Protein AF-A0A6L5YZ07-F1 (afdb_monomer)

Nearest PDB structures (foldseek):
  1ory-assembly1_A  TM=3.221E-01  e=9.297E+00  Aquifex aeolicus VF5

Sequence (147 aa):
MSRAARIAVAAALSALAAGGVSAQAAATLPPGYPRAVFDWAVHADLAARVARGCRGIGLNSELADARLGVALAQAFSSGTAYLAWAGRPGRAAEEARVRALVAGTVARLGADAGYDIADRDQLCALGRAQIAAGTPAGELLFTGGRR

Structure (mmCIF, N/CA/C/O backbone):
data_AF-A0A6L5YZ07-F1
#
_entry.id   AF-A0A6L5YZ07-F1
#
loop_
_atom_site.group_PDB
_atom_site.id
_atom_site.type_symbol
_atom_site.label_atom_id
_atom_site.label_alt_id
_atom_site.label_comp_id
_atom_site.label_asym_id
_atom_site.label_entity_id
_atom_site.label_seq_id
_atom_site.pdbx_PDB_ins_code
_atom_site.Cartn_x
_atom_site.Cartn_y
_atom_site.Cartn_z
_atom_site.occupancy
_atom_site.B_iso_or_equiv
_atom_site.auth_seq_id
_atom_site.auth_comp_id
_atom_site.auth_asym_id
_atom_site.auth_atom_id
_atom_site.pdbx_PDB_model_num
ATOM 1 N N . MET A 1 1 ? -15.321 -8.155 26.603 1.00 49.19 1 MET A N 1
ATOM 2 C CA . MET A 1 1 ? -13.959 -7.848 26.097 1.00 49.19 1 MET A CA 1
ATOM 3 C C . MET A 1 1 ? -13.656 -6.372 26.309 1.00 49.19 1 MET A C 1
ATOM 5 O O . MET A 1 1 ? -14.458 -5.546 25.887 1.00 49.19 1 MET A O 1
ATOM 9 N N . SER A 1 2 ? -12.544 -6.036 26.969 1.00 55.78 2 SER A N 1
ATOM 10 C CA . SER A 1 2 ? -12.143 -4.646 27.236 1.00 55.78 2 SER A CA 1
ATOM 11 C C . SER A 1 2 ? -11.561 -3.968 25.983 1.00 55.78 2 SER A C 1
ATOM 13 O O . SER A 1 2 ? -11.037 -4.630 25.087 1.00 55.78 2 SER A O 1
ATOM 15 N N . ARG A 1 3 ? -11.637 -2.631 25.909 1.00 58.91 3 ARG A N 1
ATOM 16 C CA . ARG A 1 3 ? -11.092 -1.824 24.796 1.00 58.91 3 ARG A CA 1
ATOM 17 C C . ARG A 1 3 ? -9.590 -2.072 24.580 1.00 58.91 3 ARG A C 1
ATOM 19 O O . ARG A 1 3 ? -9.147 -2.147 23.440 1.00 58.91 3 ARG A O 1
ATOM 26 N N . ALA A 1 4 ? -8.844 -2.281 25.666 1.00 42.94 4 ALA A N 1
ATOM 27 C CA . ALA A 1 4 ? -7.417 -2.600 25.640 1.00 42.94 4 ALA A CA 1
ATOM 28 C C . ALA A 1 4 ? -7.122 -3.958 24.980 1.00 42.94 4 ALA A C 1
ATOM 30 O O . ALA A 1 4 ? -6.190 -4.058 24.190 1.00 42.94 4 ALA A O 1
ATOM 31 N N . ALA A 1 5 ? -7.957 -4.976 25.219 1.00 42.44 5 ALA A N 1
ATOM 32 C CA . ALA A 1 5 ? -7.794 -6.287 24.591 1.00 42.44 5 ALA A CA 1
ATOM 33 C C . ALA A 1 5 ? -7.994 -6.225 23.067 1.00 42.44 5 ALA A C 1
ATOM 35 O O . ALA A 1 5 ? -7.273 -6.879 22.324 1.00 42.44 5 ALA A O 1
ATOM 36 N N . ARG A 1 6 ? -8.920 -5.385 22.584 1.00 51.84 6 ARG A N 1
ATOM 37 C CA . ARG A 1 6 ? -9.136 -5.183 21.139 1.00 51.84 6 ARG A CA 1
ATOM 38 C C . ARG A 1 6 ? -7.949 -4.487 20.467 1.00 51.84 6 ARG A C 1
ATOM 40 O O . ARG A 1 6 ? -7.579 -4.861 19.362 1.00 51.84 6 ARG A O 1
ATOM 47 N N . ILE A 1 7 ? -7.338 -3.512 21.145 1.00 59.53 7 ILE A N 1
ATOM 48 C CA . ILE A 1 7 ? -6.141 -2.809 20.656 1.00 59.53 7 ILE A CA 1
ATOM 49 C C . ILE A 1 7 ? -4.929 -3.747 20.651 1.00 59.53 7 ILE A C 1
ATOM 51 O O . ILE A 1 7 ? -4.195 -3.778 19.672 1.00 59.53 7 ILE A O 1
ATOM 55 N N . ALA A 1 8 ? -4.751 -4.558 21.697 1.00 49.56 8 ALA A N 1
ATOM 56 C CA . ALA A 1 8 ? -3.662 -5.529 21.775 1.00 49.56 8 ALA A CA 1
ATOM 57 C C . ALA A 1 8 ? -3.778 -6.620 20.698 1.00 49.56 8 ALA A C 1
ATOM 59 O O . ALA A 1 8 ? -2.778 -6.976 20.087 1.00 49.56 8 ALA A O 1
ATOM 60 N N . VAL A 1 9 ? -4.993 -7.099 20.412 1.00 54.91 9 VAL A N 1
ATOM 61 C CA . VAL A 1 9 ? -5.244 -8.058 19.324 1.00 54.91 9 VAL A CA 1
ATOM 62 C C . VAL A 1 9 ? -4.990 -7.417 17.958 1.00 54.91 9 VAL A C 1
ATOM 64 O O . VAL A 1 9 ? -4.312 -8.017 17.133 1.00 54.91 9 VAL A O 1
ATOM 67 N N . ALA A 1 10 ? -5.434 -6.177 17.731 1.00 54.34 10 ALA A N 1
ATOM 68 C CA . ALA A 1 10 ? -5.142 -5.452 16.493 1.00 54.34 10 ALA A CA 1
ATOM 69 C C . ALA A 1 10 ? -3.637 -5.178 16.311 1.00 54.34 10 ALA A C 1
ATOM 71 O O . ALA A 1 10 ? -3.125 -5.293 15.200 1.00 54.34 10 ALA A O 1
ATOM 72 N N . ALA A 1 11 ? -2.911 -4.867 17.388 1.00 53.62 11 ALA A N 1
ATOM 73 C CA . ALA A 1 11 ? -1.467 -4.642 17.366 1.00 53.62 11 ALA A CA 1
ATOM 74 C C . ALA A 1 11 ? -0.671 -5.945 17.168 1.00 53.62 11 ALA A C 1
ATOM 76 O O . ALA A 1 11 ? 0.269 -5.969 16.379 1.00 53.62 11 ALA A O 1
ATOM 77 N N . ALA A 1 12 ? -1.071 -7.040 17.820 1.00 48.88 12 ALA A N 1
ATOM 78 C CA . ALA A 1 12 ? -0.455 -8.355 17.655 1.00 48.88 12 ALA A CA 1
ATOM 79 C C . ALA A 1 12 ? -0.700 -8.929 16.250 1.00 48.88 12 ALA A C 1
ATOM 81 O O . ALA A 1 12 ? 0.221 -9.468 15.643 1.00 48.88 12 ALA A O 1
ATOM 82 N N . LEU A 1 13 ? -1.902 -8.738 15.695 1.00 52.59 13 LEU A N 1
ATOM 83 C CA . LEU A 1 13 ? -2.208 -9.071 14.302 1.00 52.59 13 LEU A CA 1
ATOM 84 C C . LEU A 1 13 ? -1.451 -8.164 13.325 1.00 52.59 13 LEU A C 1
ATOM 86 O O . LEU A 1 13 ? -0.958 -8.654 12.317 1.00 52.59 13 LEU A O 1
ATOM 90 N N . SER A 1 14 ? -1.264 -6.879 13.646 1.00 52.88 14 SER A N 1
ATOM 91 C CA . SER A 1 14 ? -0.436 -5.969 12.840 1.00 52.88 14 SER A CA 1
ATOM 92 C C . SER A 1 14 ? 1.044 -6.359 12.860 1.00 52.88 14 SER A C 1
ATOM 94 O O . SER A 1 14 ? 1.710 -6.245 11.837 1.00 52.88 14 SER A O 1
ATOM 96 N N . ALA A 1 15 ? 1.562 -6.864 13.983 1.00 47.78 15 ALA A N 1
ATOM 97 C CA . ALA A 1 15 ? 2.936 -7.354 14.092 1.00 47.78 15 ALA A CA 1
ATOM 98 C C . ALA A 1 15 ? 3.142 -8.683 13.340 1.00 47.78 15 ALA A C 1
ATOM 100 O O . ALA A 1 15 ? 4.152 -8.853 12.655 1.00 47.78 15 ALA A O 1
ATOM 101 N N . LEU A 1 16 ? 2.168 -9.601 13.408 1.00 47.84 16 LEU A N 1
ATOM 102 C CA . LEU A 1 16 ? 2.200 -10.863 12.660 1.00 47.84 16 LEU A CA 1
ATOM 103 C C . LEU A 1 16 ? 2.031 -10.632 11.147 1.00 47.84 16 LEU A C 1
ATOM 105 O O . LEU A 1 16 ? 2.745 -11.237 10.346 1.00 47.84 16 LEU A O 1
ATOM 109 N N . ALA A 1 17 ? 1.153 -9.704 10.757 1.00 50.53 17 ALA A N 1
ATOM 110 C CA . ALA A 1 17 ? 0.958 -9.298 9.370 1.00 50.53 17 ALA A CA 1
ATOM 111 C C . ALA A 1 17 ? 2.176 -8.530 8.827 1.00 50.53 17 ALA A C 1
ATOM 113 O O . ALA 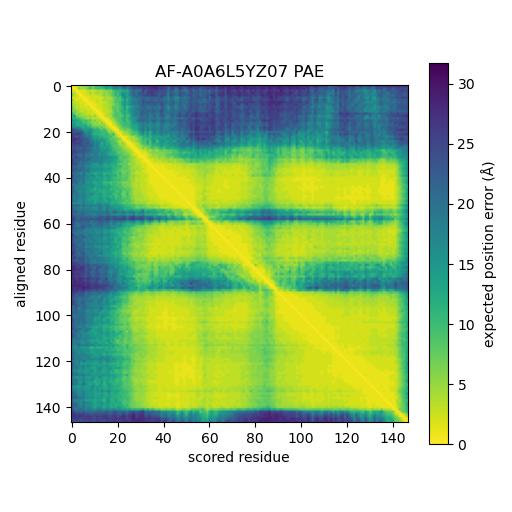A 1 17 ? 2.633 -8.814 7.725 1.00 50.53 17 ALA A O 1
ATOM 114 N N . ALA 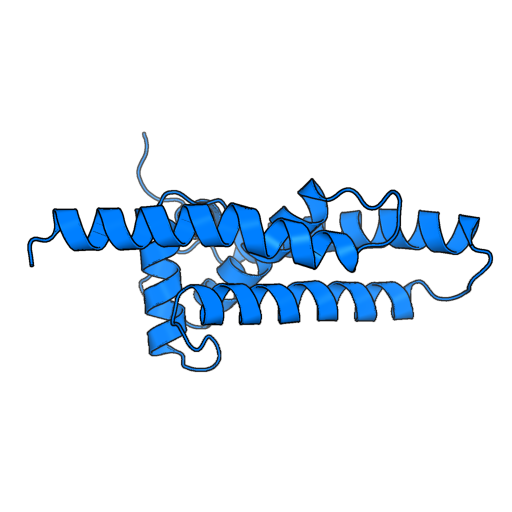A 1 18 ? 2.794 -7.631 9.598 1.00 45.12 18 ALA A N 1
ATOM 115 C CA . ALA A 1 18 ? 3.993 -6.914 9.155 1.00 45.12 18 ALA A CA 1
ATOM 116 C C . ALA A 1 18 ? 5.196 -7.853 8.916 1.00 45.12 18 ALA A C 1
ATOM 118 O O . ALA A 1 18 ? 5.952 -7.664 7.959 1.00 45.12 18 ALA A O 1
ATOM 119 N N . GLY A 1 19 ? 5.358 -8.898 9.737 1.00 43.47 19 GLY A N 1
ATOM 120 C CA . GLY A 1 19 ? 6.433 -9.888 9.592 1.00 43.47 19 GLY A 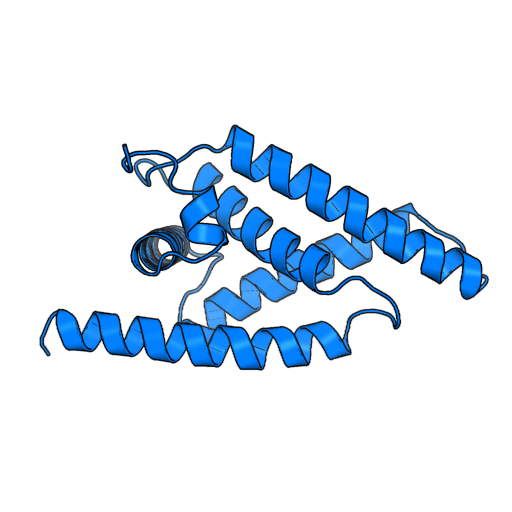CA 1
ATOM 121 C C . GLY A 1 19 ? 6.188 -10.934 8.495 1.00 43.47 19 GLY A C 1
ATOM 122 O O . GLY A 1 19 ? 7.088 -11.224 7.706 1.00 43.47 19 GLY A O 1
ATOM 123 N N . GLY A 1 20 ? 4.972 -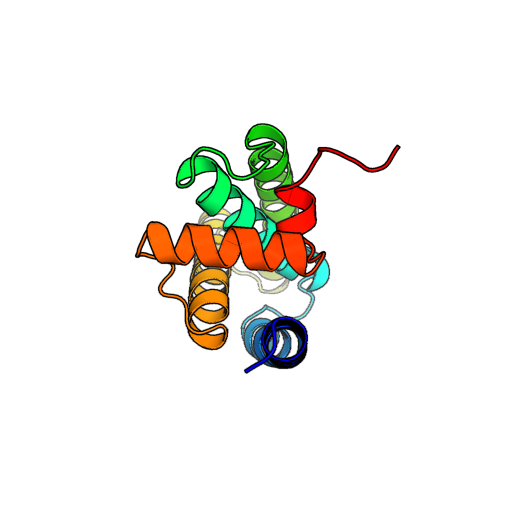11.486 8.409 1.00 42.88 20 GLY A N 1
ATOM 124 C CA . GLY A 1 20 ? 4.627 -12.558 7.464 1.00 42.88 20 GLY A CA 1
ATOM 125 C C . GLY A 1 20 ? 4.297 -12.072 6.049 1.00 42.88 20 GLY A C 1
ATOM 126 O O . GLY A 1 20 ? 4.696 -12.692 5.059 1.00 42.88 20 GLY A O 1
ATOM 127 N N . VAL A 1 21 ? 3.624 -10.924 5.918 1.00 50.75 21 VAL A N 1
ATOM 128 C CA . VAL A 1 21 ? 3.224 -10.380 4.607 1.00 50.75 21 VAL A CA 1
ATOM 129 C C . VAL A 1 21 ? 4.434 -9.875 3.840 1.00 50.75 21 VAL A C 1
ATOM 131 O O . VAL A 1 21 ? 4.543 -10.129 2.634 1.00 50.75 21 VAL A O 1
ATOM 134 N N . SER A 1 22 ? 5.371 -9.245 4.551 1.00 53.06 22 SER A N 1
ATOM 135 C CA . SER A 1 22 ? 6.602 -8.730 3.967 1.00 53.06 22 SER A CA 1
ATOM 136 C C . SER A 1 22 ? 7.511 -9.873 3.493 1.00 53.06 22 SER A C 1
ATOM 138 O O . SER A 1 22 ? 8.099 -9.769 2.418 1.00 53.06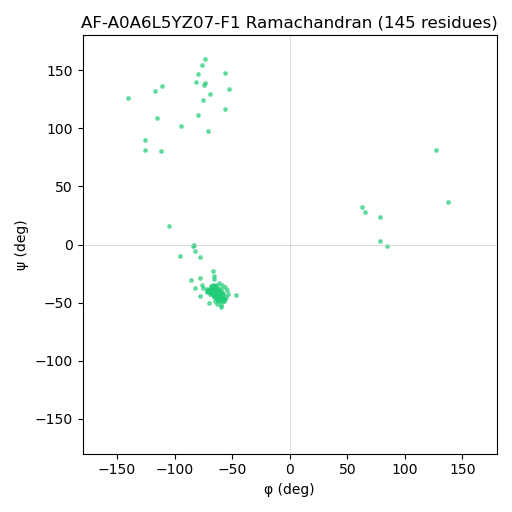 22 SER A O 1
ATOM 140 N N . ALA A 1 23 ? 7.611 -10.990 4.228 1.00 49.66 23 ALA A N 1
ATOM 141 C CA . ALA A 1 23 ? 8.455 -12.125 3.839 1.00 49.66 23 ALA A CA 1
ATOM 142 C C . ALA A 1 23 ? 7.972 -12.801 2.544 1.00 49.66 23 ALA A C 1
ATOM 144 O O . ALA A 1 23 ? 8.777 -13.069 1.653 1.00 49.66 23 ALA A O 1
ATOM 145 N N . GLN A 1 24 ? 6.658 -12.990 2.392 1.00 52.41 24 GLN A N 1
ATOM 146 C CA . GLN A 1 24 ? 6.096 -13.584 1.176 1.00 52.41 24 GLN A CA 1
ATOM 147 C C . GLN A 1 24 ? 6.067 -12.597 -0.003 1.00 52.41 24 GLN A C 1
ATOM 149 O O . GLN A 1 24 ? 6.295 -12.996 -1.142 1.00 52.41 24 GLN A O 1
ATOM 154 N N . ALA A 1 25 ? 5.841 -11.300 0.252 1.00 52.31 25 ALA A N 1
ATOM 155 C CA . ALA A 1 25 ? 5.964 -10.273 -0.785 1.00 52.31 25 ALA A CA 1
ATOM 156 C C . ALA A 1 25 ? 7.405 -10.210 -1.313 1.00 52.31 25 ALA A C 1
ATOM 158 O O . ALA A 1 25 ? 7.626 -10.144 -2.520 1.00 52.31 25 ALA A O 1
ATOM 159 N N . ALA A 1 26 ? 8.394 -10.339 -0.431 1.00 51.53 26 ALA A N 1
ATOM 160 C CA . ALA A 1 26 ? 9.796 -10.352 -0.822 1.00 51.53 26 ALA A CA 1
ATOM 161 C C . ALA A 1 26 ? 10.218 -11.554 -1.660 1.00 51.53 26 ALA A C 1
ATOM 163 O O . ALA A 1 26 ? 11.124 -11.404 -2.471 1.00 51.53 26 ALA A O 1
ATOM 164 N N . ALA A 1 27 ? 9.551 -12.703 -1.528 1.00 54.88 27 ALA A N 1
ATOM 165 C CA . ALA A 1 27 ? 9.781 -13.839 -2.421 1.00 54.88 27 ALA A CA 1
ATOM 166 C C . ALA A 1 27 ? 9.341 -13.550 -3.871 1.00 54.88 27 ALA A C 1
ATOM 168 O O . ALA A 1 27 ? 9.833 -14.180 -4.802 1.00 54.88 27 ALA A O 1
ATOM 169 N N . THR A 1 28 ? 8.429 -12.592 -4.074 1.00 66.12 28 THR A N 1
ATOM 170 C CA . THR A 1 28 ? 7.934 -12.188 -5.406 1.00 66.12 28 THR A CA 1
ATOM 171 C C . THR A 1 28 ? 8.671 -10.983 -5.998 1.00 66.12 28 THR A C 1
ATOM 173 O O . THR A 1 28 ? 8.485 -10.648 -7.174 1.00 66.12 28 THR A O 1
ATOM 176 N N . LEU A 1 29 ? 9.515 -10.321 -5.199 1.00 66.44 29 LEU A N 1
ATOM 177 C CA . LEU A 1 29 ? 10.340 -9.212 -5.662 1.00 66.44 29 LEU A CA 1
ATOM 178 C C . LEU A 1 29 ? 11.594 -9.745 -6.369 1.00 66.44 29 LEU A C 1
ATOM 180 O O . LEU A 1 29 ? 12.194 -10.714 -5.903 1.00 66.44 29 LEU A O 1
ATOM 184 N N . PRO A 1 30 ? 12.025 -9.120 -7.479 1.00 63.62 30 PRO A N 1
ATOM 185 C CA . PRO A 1 30 ? 13.286 -9.475 -8.111 1.00 63.62 30 PRO A CA 1
ATOM 186 C C . PRO A 1 30 ? 14.464 -9.351 -7.131 1.00 63.62 30 PRO A C 1
ATOM 188 O O . PRO A 1 30 ? 14.467 -8.452 -6.281 1.00 63.62 30 PRO A O 1
ATOM 191 N N . PRO A 1 31 ? 15.504 -10.189 -7.264 1.00 63.19 31 PRO A N 1
ATOM 192 C CA . PRO A 1 31 ? 16.751 -9.996 -6.534 1.00 63.19 31 PRO A CA 1
ATOM 193 C C . PRO A 1 31 ? 17.301 -8.576 -6.746 1.00 63.19 31 PRO A C 1
ATOM 195 O O . PRO A 1 31 ? 17.329 -8.079 -7.870 1.00 63.19 31 PRO A O 1
ATOM 198 N N . GLY A 1 32 ? 17.721 -7.915 -5.664 1.00 62.62 32 GLY A N 1
ATOM 199 C CA . GLY A 1 32 ? 18.239 -6.540 -5.703 1.00 62.62 32 GLY A CA 1
ATOM 200 C C . GLY A 1 32 ? 17.173 -5.437 -5.658 1.00 62.62 32 GLY A C 1
ATOM 201 O O . GLY A 1 32 ? 17.525 -4.259 -5.623 1.00 62.62 32 GLY A O 1
ATOM 202 N N . TYR A 1 33 ? 15.883 -5.783 -5.610 1.00 70.69 33 TYR A N 1
ATOM 203 C CA . TYR A 1 33 ? 14.827 -4.791 -5.426 1.00 70.69 33 TYR A CA 1
ATOM 204 C C . TYR A 1 33 ? 14.868 -4.205 -4.002 1.00 70.69 33 TYR A C 1
ATOM 206 O O . TYR A 1 33 ? 14.875 -4.969 -3.030 1.00 70.69 33 TYR A O 1
ATOM 214 N N . PRO A 1 34 ? 14.871 -2.871 -3.828 1.00 75.75 34 PRO A N 1
ATOM 215 C CA . PRO A 1 34 ? 14.916 -2.260 -2.507 1.00 75.75 34 PRO A CA 1
ATOM 216 C C . PRO A 1 34 ? 13.581 -2.475 -1.787 1.00 75.75 34 PRO A C 1
ATOM 218 O O . PRO A 1 34 ? 12.616 -1.739 -1.984 1.00 75.75 34 PRO A O 1
ATOM 221 N N . ARG A 1 35 ? 13.523 -3.495 -0.926 1.00 79.25 35 ARG A N 1
ATOM 222 C CA . ARG A 1 35 ? 12.303 -3.908 -0.217 1.00 79.25 35 ARG A CA 1
ATOM 223 C C . ARG A 1 35 ? 11.632 -2.776 0.560 1.00 79.25 35 ARG A C 1
ATOM 225 O O . ARG A 1 35 ? 10.421 -2.638 0.481 1.00 79.25 35 ARG A O 1
ATOM 232 N N . ALA A 1 36 ? 12.416 -1.913 1.202 1.00 81.06 36 ALA A N 1
ATOM 233 C CA . ALA A 1 36 ? 11.890 -0.744 1.905 1.00 81.06 36 ALA A CA 1
ATOM 234 C C . ALA A 1 36 ? 11.089 0.204 0.986 1.00 81.06 36 ALA A C 1
ATOM 236 O O . ALA A 1 36 ? 10.085 0.767 1.413 1.00 81.06 36 ALA A O 1
ATOM 237 N N . VAL A 1 37 ? 11.491 0.354 -0.284 1.00 81.00 37 VAL A N 1
ATOM 238 C CA . VAL A 1 37 ? 10.762 1.169 -1.273 1.00 81.00 37 VAL A CA 1
ATOM 239 C C . VAL A 1 37 ? 9.437 0.504 -1.642 1.00 81.00 37 VAL A C 1
ATOM 241 O O . VAL A 1 37 ? 8.417 1.182 -1.746 1.00 81.00 37 VAL A O 1
ATOM 244 N N . PHE A 1 38 ? 9.437 -0.822 -1.808 1.00 84.69 38 PHE A N 1
ATOM 245 C CA . PHE A 1 38 ? 8.217 -1.577 -2.083 1.00 84.69 38 PHE A CA 1
ATOM 246 C C . PHE A 1 38 ? 7.232 -1.527 -0.909 1.00 84.69 38 PHE A C 1
ATOM 248 O O . PHE A 1 38 ? 6.065 -1.199 -1.110 1.00 84.69 38 PHE A O 1
ATOM 255 N N . ASP A 1 39 ? 7.700 -1.789 0.311 1.00 86.25 39 ASP A N 1
ATOM 256 C CA . ASP A 1 39 ? 6.869 -1.749 1.518 1.00 86.25 39 ASP A CA 1
ATOM 257 C C . ASP A 1 39 ? 6.264 -0.347 1.708 1.00 86.25 39 ASP A C 1
ATOM 259 O O . ASP A 1 39 ? 5.072 -0.199 1.984 1.00 86.25 39 ASP A O 1
ATOM 263 N N . TRP A 1 40 ? 7.048 0.706 1.457 1.00 84.56 40 TRP A N 1
ATOM 264 C CA . TRP A 1 40 ? 6.540 2.076 1.476 1.00 84.56 40 TRP A CA 1
ATOM 265 C C . TRP A 1 40 ? 5.491 2.342 0.384 1.00 84.56 40 TRP A C 1
ATOM 267 O O . TRP A 1 40 ? 4.478 2.984 0.662 1.00 84.56 40 TRP A O 1
ATOM 277 N N . ALA A 1 41 ? 5.671 1.813 -0.833 1.00 89.19 41 ALA A N 1
ATOM 278 C CA . ALA A 1 41 ? 4.673 1.915 -1.902 1.00 89.19 41 ALA A CA 1
ATOM 279 C C . ALA A 1 41 ? 3.348 1.223 -1.531 1.00 89.19 41 ALA A C 1
ATOM 281 O O . ALA A 1 41 ? 2.282 1.759 -1.826 1.00 89.19 41 ALA A O 1
ATOM 282 N N . VAL A 1 42 ? 3.399 0.080 -0.838 1.00 91.38 42 VAL A N 1
ATOM 283 C CA . VAL A 1 42 ? 2.214 -0.619 -0.305 1.00 91.38 42 VAL A CA 1
ATOM 284 C C . VAL A 1 42 ? 1.470 0.254 0.703 1.00 91.38 42 VAL A C 1
ATOM 286 O O . VAL A 1 42 ? 0.258 0.440 0.589 1.00 91.38 42 VAL A O 1
ATOM 289 N N . HIS A 1 43 ? 2.182 0.838 1.666 1.00 89.94 43 HIS A N 1
ATOM 290 C CA . HIS A 1 43 ? 1.562 1.711 2.662 1.00 89.94 43 HIS A CA 1
ATOM 291 C C . HIS A 1 43 ? 0.992 2.995 2.054 1.00 89.94 43 HIS A C 1
ATOM 293 O O . HIS A 1 43 ? -0.094 3.426 2.447 1.00 89.94 43 HIS A O 1
ATOM 299 N N . ALA A 1 44 ? 1.680 3.574 1.070 1.00 89.25 44 ALA A N 1
ATOM 300 C CA . ALA A 1 44 ? 1.195 4.740 0.348 1.00 89.25 44 ALA A CA 1
ATOM 301 C C . ALA A 1 44 ? -0.038 4.426 -0.513 1.00 89.25 44 ALA A C 1
ATOM 303 O O . ALA A 1 44 ? -0.970 5.226 -0.527 1.00 89.25 44 ALA A O 1
ATOM 304 N N . ASP A 1 45 ? -0.105 3.258 -1.164 1.00 93.94 45 ASP A N 1
ATOM 305 C CA . ASP A 1 45 ? -1.287 2.845 -1.936 1.00 93.94 45 ASP A CA 1
ATOM 306 C C . ASP A 1 45 ? -2.500 2.603 -1.030 1.00 93.94 45 ASP A C 1
ATOM 308 O O . ASP A 1 45 ? -3.598 3.080 -1.326 1.00 93.94 45 ASP A O 1
ATOM 312 N N . LEU A 1 46 ? -2.308 1.943 0.118 1.00 91.88 46 LEU A N 1
ATOM 313 C CA . LEU A 1 46 ? -3.366 1.795 1.119 1.00 91.88 46 LEU A CA 1
ATOM 314 C C . LEU A 1 46 ? -3.865 3.162 1.606 1.00 91.88 46 LEU A C 1
ATOM 316 O O . LEU A 1 46 ? -5.074 3.406 1.617 1.00 91.88 46 LEU A O 1
ATOM 320 N N . ALA A 1 47 ? -2.946 4.060 1.973 1.00 90.81 47 ALA A N 1
ATOM 321 C CA . ALA A 1 47 ? -3.292 5.400 2.431 1.00 90.81 47 ALA A CA 1
ATOM 322 C C . ALA A 1 47 ? -4.062 6.180 1.354 1.00 90.81 47 ALA A C 1
ATOM 324 O O . ALA A 1 47 ? -5.103 6.764 1.637 1.00 90.81 47 ALA A O 1
ATOM 325 N N . ALA A 1 48 ? -3.618 6.119 0.100 1.00 91.50 48 ALA A N 1
ATOM 326 C CA . ALA A 1 48 ? -4.269 6.762 -1.033 1.00 91.50 48 ALA A CA 1
ATOM 327 C C . ALA A 1 48 ? -5.692 6.226 -1.295 1.00 91.50 48 ALA A C 1
ATOM 329 O O . ALA A 1 48 ? -6.623 6.997 -1.542 1.00 91.50 48 ALA A O 1
ATOM 330 N N . ARG A 1 49 ? -5.902 4.904 -1.208 1.00 91.94 49 ARG A N 1
ATOM 331 C CA . ARG A 1 49 ? -7.236 4.284 -1.338 1.00 91.94 49 ARG A CA 1
ATOM 332 C C . ARG A 1 49 ? -8.184 4.744 -0.239 1.00 91.94 49 ARG A C 1
ATOM 334 O O . ARG A 1 49 ? -9.306 5.149 -0.538 1.00 91.94 49 ARG A O 1
ATOM 341 N N . VAL A 1 50 ? -7.726 4.720 1.012 1.00 92.00 50 VAL A N 1
ATOM 342 C CA . VAL A 1 50 ? -8.498 5.225 2.155 1.00 92.00 50 VAL A CA 1
ATOM 343 C C . VAL A 1 50 ? -8.785 6.717 1.970 1.00 92.00 50 VAL A C 1
ATOM 345 O O . VAL A 1 50 ? -9.922 7.137 2.160 1.00 92.00 50 VAL A O 1
ATOM 348 N N . ALA A 1 51 ? -7.807 7.507 1.523 1.00 88.88 51 ALA A N 1
ATOM 349 C CA . ALA A 1 51 ? -7.959 8.940 1.301 1.00 88.88 51 ALA A CA 1
ATOM 350 C C . ALA A 1 51 ? -9.031 9.288 0.263 1.00 88.88 51 ALA A C 1
ATOM 352 O O . ALA A 1 51 ? -9.828 10.201 0.470 1.00 88.88 51 ALA A O 1
ATOM 353 N N . ARG A 1 52 ? -9.092 8.527 -0.832 1.00 89.50 52 ARG A N 1
ATOM 354 C CA . ARG A 1 52 ? -10.116 8.696 -1.871 1.00 89.50 52 ARG A CA 1
ATOM 355 C C . ARG A 1 52 ? -11.485 8.164 -1.448 1.00 89.50 52 ARG A C 1
ATOM 357 O O . ARG A 1 52 ? -12.509 8.741 -1.808 1.00 89.50 52 ARG A O 1
ATOM 364 N N . GLY A 1 53 ? -11.512 7.050 -0.718 1.00 88.06 53 GLY A N 1
ATOM 365 C CA . GLY A 1 53 ? -12.744 6.343 -0.368 1.00 88.06 53 GLY A CA 1
ATOM 366 C C . GLY A 1 53 ? -13.440 6.869 0.888 1.00 88.06 53 GLY A C 1
ATOM 367 O O . GLY A 1 53 ? -14.666 6.820 0.981 1.00 88.06 53 GLY A O 1
ATOM 368 N N . CYS A 1 54 ? -12.710 7.398 1.864 1.00 88.19 54 CYS A N 1
ATOM 369 C CA . CYS A 1 54 ? -13.224 7.604 3.217 1.00 88.19 54 CYS A CA 1
ATOM 370 C C . CYS A 1 54 ? -13.304 9.083 3.591 1.00 88.19 54 CYS A C 1
ATOM 372 O O . CYS A 1 54 ? -12.297 9.721 3.868 1.00 88.19 54 CYS A O 1
ATOM 374 N N . ARG A 1 55 ? -14.519 9.637 3.684 1.00 78.25 55 ARG A N 1
ATOM 375 C CA . ARG A 1 55 ? -14.709 11.000 4.208 1.00 78.25 55 ARG A CA 1
ATOM 376 C C . ARG A 1 55 ? -14.504 11.013 5.729 1.00 78.25 55 ARG A C 1
ATOM 378 O O . ARG A 1 55 ? -14.981 10.113 6.414 1.00 78.25 55 ARG A O 1
ATOM 385 N N . GLY A 1 56 ? -13.832 12.038 6.259 1.00 68.56 56 GLY A N 1
ATOM 386 C CA . GLY A 1 56 ? -13.721 12.283 7.707 1.00 68.56 56 GLY A CA 1
ATOM 387 C C . GLY A 1 56 ? -12.710 11.415 8.467 1.00 68.56 56 GLY A C 1
ATOM 388 O O . GLY A 1 56 ? -12.591 11.543 9.683 1.00 68.56 56 GLY A O 1
ATOM 389 N N . ILE A 1 57 ? -11.956 10.555 7.780 1.00 73.44 57 ILE A N 1
ATOM 390 C CA . ILE A 1 57 ? -10.688 10.052 8.320 1.00 73.44 57 ILE A CA 1
ATOM 391 C C . ILE A 1 57 ? -9.694 11.218 8.194 1.00 73.44 57 ILE A C 1
ATOM 393 O O . ILE A 1 57 ? -9.762 11.943 7.206 1.00 73.44 57 ILE A O 1
ATOM 397 N N . GLY A 1 58 ? -8.858 11.496 9.203 1.00 62.72 58 GLY A N 1
ATOM 398 C CA . GLY A 1 58 ? -7.860 12.574 9.101 1.00 62.72 58 GLY A CA 1
ATOM 399 C C . GLY A 1 58 ? -6.990 12.312 7.876 1.00 62.72 58 GLY A C 1
ATOM 400 O O . GLY A 1 58 ? -6.404 11.238 7.828 1.00 62.72 58 GLY A O 1
ATOM 401 N N . LEU A 1 59 ? -7.012 13.200 6.872 1.00 67.31 59 LEU A N 1
ATOM 402 C CA . LEU A 1 59 ? -6.519 12.889 5.529 1.00 67.31 59 LEU A CA 1
ATOM 403 C C . LEU A 1 59 ? -5.751 14.041 4.884 1.00 67.31 59 LEU A C 1
ATOM 405 O O . LEU A 1 59 ? -6.289 15.131 4.693 1.00 67.31 59 LEU A O 1
ATOM 409 N N . ASN A 1 60 ? -4.528 13.729 4.453 1.00 74.75 60 ASN A N 1
ATOM 410 C CA . ASN A 1 60 ? -3.766 14.483 3.463 1.00 74.75 60 ASN A CA 1
ATOM 411 C C . ASN A 1 60 ? -3.637 13.641 2.179 1.00 74.75 60 ASN A C 1
ATOM 413 O O . ASN A 1 60 ? -2.634 12.962 1.953 1.00 74.75 60 ASN A O 1
ATOM 417 N N . SER A 1 61 ? -4.697 13.637 1.362 1.00 73.19 61 SER A N 1
ATOM 418 C CA . SER A 1 61 ? -4.775 12.837 0.129 1.00 73.19 61 SER A CA 1
ATOM 419 C C . SER A 1 61 ? -3.673 13.189 -0.866 1.00 73.19 61 SER A C 1
ATOM 421 O O . SER A 1 61 ? -3.098 12.298 -1.484 1.00 73.19 61 SER A O 1
ATOM 423 N N . GLU A 1 62 ? -3.335 14.475 -0.970 1.00 79.69 62 GLU A N 1
ATOM 424 C CA . GLU A 1 62 ? -2.281 14.965 -1.860 1.00 79.69 62 GLU A CA 1
ATOM 425 C C . GLU A 1 62 ? -0.910 14.420 -1.457 1.00 79.69 62 GLU A C 1
ATOM 427 O O . GLU A 1 62 ? -0.149 13.961 -2.309 1.00 79.69 62 GLU A O 1
ATOM 432 N N . LEU A 1 63 ? -0.603 14.401 -0.156 1.00 82.69 63 LEU A N 1
ATOM 433 C CA . LEU A 1 63 ? 0.648 13.840 0.342 1.00 82.69 63 LEU A CA 1
ATOM 434 C C . LEU A 1 63 ? 0.721 12.328 0.112 1.00 82.69 63 LEU A C 1
ATOM 436 O O . LEU A 1 63 ? 1.760 11.845 -0.335 1.00 82.69 63 LEU A O 1
ATOM 440 N N . ALA A 1 64 ? -0.350 11.584 0.404 1.00 83.94 64 ALA A N 1
ATOM 441 C CA . ALA A 1 64 ? -0.385 10.138 0.187 1.00 83.94 64 ALA A CA 1
ATOM 442 C C . ALA A 1 64 ? -0.179 9.786 -1.298 1.00 83.94 64 ALA A C 1
ATOM 444 O O . ALA A 1 64 ? 0.652 8.931 -1.613 1.00 83.94 64 ALA A O 1
ATOM 445 N N . ASP A 1 65 ? -0.847 10.499 -2.209 1.00 84.50 65 ASP A N 1
ATOM 446 C CA . ASP A 1 65 ? -0.699 10.300 -3.654 1.00 84.50 65 ASP A CA 1
ATOM 447 C C . ASP A 1 65 ? 0.693 10.704 -4.162 1.00 84.50 65 ASP A C 1
ATOM 449 O O . ASP A 1 65 ? 1.317 9.959 -4.924 1.00 84.50 65 ASP A O 1
ATOM 453 N N . ALA A 1 66 ? 1.238 11.831 -3.695 1.00 85.31 66 ALA A N 1
ATOM 454 C CA . ALA A 1 66 ? 2.596 12.251 -4.039 1.00 85.31 66 ALA A CA 1
ATOM 455 C C . ALA A 1 66 ? 3.643 11.232 -3.557 1.00 85.31 66 ALA A C 1
ATOM 457 O O . ALA A 1 66 ? 4.561 10.869 -4.298 1.00 85.31 66 ALA A O 1
ATOM 458 N N . ARG A 1 67 ? 3.495 10.724 -2.327 1.00 85.69 67 ARG A N 1
ATOM 459 C CA . ARG A 1 67 ? 4.388 9.709 -1.749 1.00 85.69 67 ARG A CA 1
ATOM 460 C C . ARG A 1 67 ? 4.281 8.381 -2.486 1.00 85.69 67 ARG A C 1
ATOM 462 O O . ARG A 1 67 ? 5.318 7.766 -2.727 1.00 85.69 67 ARG A O 1
ATOM 469 N N . LEU A 1 68 ? 3.077 7.979 -2.895 1.00 87.06 68 LEU A N 1
ATOM 470 C CA . LEU A 1 68 ? 2.870 6.806 -3.741 1.00 87.06 68 LEU A CA 1
ATOM 471 C C . LEU A 1 68 ? 3.579 6.965 -5.091 1.00 87.06 68 LEU A C 1
ATOM 473 O O . LEU A 1 68 ? 4.285 6.055 -5.519 1.00 87.06 68 LEU A O 1
ATOM 477 N N . GLY A 1 69 ? 3.446 8.127 -5.736 1.00 84.44 69 GLY A N 1
ATOM 478 C CA . GLY A 1 69 ? 4.115 8.422 -7.004 1.00 84.44 69 GLY A CA 1
ATOM 479 C C . GLY A 1 69 ? 5.639 8.310 -6.911 1.00 84.44 69 GLY A C 1
ATOM 480 O O . GLY A 1 69 ? 6.257 7.639 -7.738 1.00 84.44 69 GLY A O 1
ATOM 481 N N . VAL A 1 70 ? 6.243 8.899 -5.873 1.00 87.44 70 VAL A N 1
ATOM 482 C CA . VAL A 1 70 ? 7.693 8.804 -5.621 1.00 87.44 70 VAL A CA 1
ATOM 483 C C . VAL A 1 70 ? 8.116 7.361 -5.349 1.00 87.44 70 VAL A C 1
ATOM 485 O O . VAL A 1 70 ? 9.087 6.894 -5.945 1.00 87.44 70 VAL A O 1
ATOM 488 N N . ALA A 1 71 ? 7.385 6.645 -4.491 1.00 85.75 71 ALA A N 1
ATOM 489 C CA . ALA A 1 71 ? 7.701 5.264 -4.142 1.00 85.75 71 ALA A CA 1
ATOM 490 C C . ALA A 1 71 ? 7.655 4.355 -5.377 1.00 85.75 71 ALA A C 1
ATOM 492 O O . ALA A 1 71 ? 8.597 3.610 -5.628 1.00 85.75 71 ALA A O 1
ATOM 493 N N . LEU A 1 72 ? 6.610 4.476 -6.201 1.00 82.50 72 LEU A N 1
ATOM 494 C CA . LEU A 1 72 ? 6.483 3.727 -7.449 1.00 82.50 72 LEU A CA 1
ATOM 495 C C . LEU A 1 72 ? 7.582 4.086 -8.452 1.00 82.50 72 LEU A C 1
ATOM 497 O O . LEU A 1 72 ? 8.168 3.186 -9.043 1.00 82.50 72 LEU A O 1
ATOM 501 N N . ALA A 1 73 ? 7.922 5.367 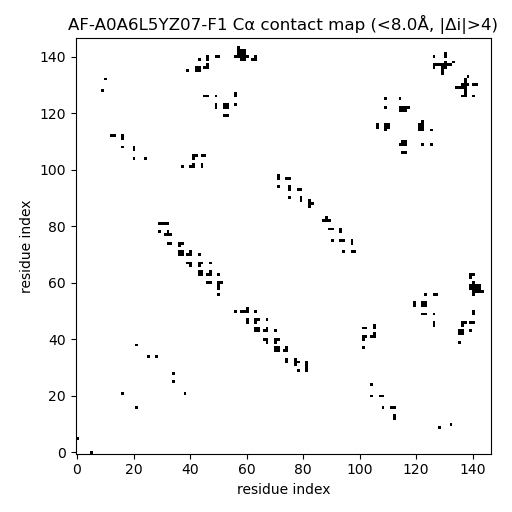-8.614 1.00 83.50 73 ALA A N 1
ATOM 502 C CA . ALA A 1 73 ? 9.002 5.781 -9.510 1.00 83.50 73 ALA A CA 1
ATOM 503 C C . ALA A 1 73 ? 10.364 5.196 -9.094 1.00 83.50 73 ALA A C 1
ATOM 505 O O . ALA A 1 73 ? 11.125 4.725 -9.942 1.00 83.50 73 ALA A O 1
ATOM 506 N N . GLN A 1 74 ? 10.659 5.181 -7.791 1.00 84.06 74 GLN A N 1
ATOM 507 C CA . GLN A 1 74 ? 11.863 4.549 -7.249 1.00 84.06 74 GLN A CA 1
ATOM 508 C C . GLN A 1 74 ? 11.843 3.032 -7.466 1.00 84.06 74 GLN A C 1
ATOM 510 O O . GLN A 1 74 ? 12.828 2.465 -7.936 1.00 84.06 74 GLN A O 1
ATOM 515 N N . ALA A 1 75 ? 10.704 2.395 -7.202 1.00 78.94 75 ALA A N 1
ATOM 516 C CA . ALA A 1 75 ? 10.493 0.969 -7.402 1.00 78.94 75 ALA A CA 1
ATOM 517 C C . ALA A 1 75 ? 10.715 0.581 -8.885 1.00 78.94 75 ALA A C 1
ATOM 519 O O . ALA A 1 75 ? 11.452 -0.357 -9.199 1.00 78.94 75 ALA A O 1
ATOM 520 N N . PHE A 1 76 ? 10.169 1.355 -9.827 1.00 79.38 76 PHE A N 1
ATOM 521 C CA . PHE A 1 76 ? 10.385 1.140 -11.260 1.00 79.38 76 PHE A CA 1
ATOM 522 C C . PHE A 1 76 ? 11.835 1.364 -11.671 1.00 79.38 76 PHE A C 1
ATOM 524 O O . PHE A 1 76 ? 12.346 0.580 -12.461 1.00 79.38 76 PHE A O 1
ATOM 531 N N . SER A 1 77 ? 12.512 2.387 -11.139 1.00 79.19 77 SER A N 1
ATOM 532 C CA . SER A 1 77 ? 13.934 2.629 -11.417 1.00 79.19 77 SER A CA 1
ATOM 533 C C . SER A 1 77 ? 14.774 1.394 -11.071 1.00 79.19 77 SER A C 1
ATOM 535 O O . SER A 1 77 ? 15.526 0.886 -11.908 1.00 79.19 77 SER A O 1
ATOM 537 N N . SER A 1 78 ? 14.547 0.813 -9.890 1.00 73.88 78 SER A N 1
ATOM 538 C CA . SER A 1 78 ? 15.190 -0.437 -9.473 1.00 73.88 78 SER A CA 1
ATOM 539 C C . SER A 1 78 ? 14.808 -1.633 -10.352 1.00 73.88 78 SER A C 1
ATOM 541 O O . SER A 1 78 ? 15.674 -2.431 -10.708 1.00 73.88 78 SER A O 1
ATOM 543 N N . GLY A 1 79 ? 13.542 -1.739 -10.768 1.00 68.12 79 GLY A N 1
ATOM 544 C CA . GLY A 1 79 ? 13.083 -2.770 -11.705 1.00 68.12 79 GLY A CA 1
ATOM 545 C C . GLY A 1 79 ? 13.707 -2.644 -13.100 1.00 68.12 79 GLY A C 1
ATOM 546 O O . GLY A 1 79 ? 14.114 -3.639 -13.693 1.00 68.12 79 GLY A O 1
ATOM 547 N N . THR A 1 80 ? 13.870 -1.423 -13.618 1.00 66.19 80 THR A N 1
ATOM 548 C CA . THR A 1 80 ? 14.543 -1.179 -14.903 1.00 66.19 80 THR A CA 1
ATOM 549 C C . THR A 1 80 ? 16.037 -1.470 -14.845 1.00 66.19 80 THR A C 1
ATOM 551 O O . THR A 1 80 ? 16.574 -2.010 -15.809 1.00 66.19 80 THR A O 1
ATOM 554 N N . ALA A 1 81 ? 16.698 -1.195 -13.715 1.00 67.06 81 ALA A N 1
ATOM 555 C CA . ALA A 1 81 ? 18.082 -1.603 -13.493 1.00 67.06 81 ALA A CA 1
ATOM 556 C C . ALA A 1 81 ? 18.222 -3.137 -13.516 1.00 67.06 81 ALA A C 1
ATOM 558 O O . ALA A 1 81 ? 19.133 -3.664 -14.154 1.00 67.06 81 ALA A O 1
ATOM 559 N N . TYR A 1 82 ? 17.274 -3.859 -12.907 1.00 66.88 82 TYR A N 1
ATOM 560 C CA . TYR A 1 82 ? 17.205 -5.320 -12.997 1.00 66.88 82 TYR A CA 1
ATOM 561 C C . TYR A 1 82 ? 16.968 -5.810 -14.433 1.00 66.88 82 TYR A C 1
ATOM 563 O O . TYR A 1 82 ? 17.668 -6.709 -14.887 1.00 66.88 82 TYR A O 1
ATOM 571 N N . LEU A 1 83 ? 16.018 -5.227 -15.172 1.00 65.88 83 LEU A N 1
ATOM 572 C CA . LEU A 1 83 ? 15.747 -5.612 -16.564 1.00 65.88 83 LEU A CA 1
ATOM 573 C C . LEU A 1 83 ? 16.956 -5.388 -17.478 1.00 65.88 83 LEU A C 1
ATOM 575 O O . LEU A 1 83 ? 17.228 -6.226 -18.338 1.00 65.88 83 LEU A O 1
ATOM 579 N N . ALA A 1 84 ? 17.689 -4.291 -17.268 1.00 62.66 84 ALA A N 1
ATOM 580 C CA . ALA A 1 84 ? 18.931 -4.006 -17.975 1.00 62.66 84 ALA A CA 1
ATOM 581 C C . ALA A 1 84 ? 20.005 -5.065 -17.674 1.00 62.66 84 ALA A C 1
ATOM 583 O O . ALA A 1 84 ? 20.646 -5.557 -18.599 1.00 62.66 84 ALA A O 1
ATOM 584 N N . TRP A 1 85 ? 20.149 -5.479 -16.410 1.00 61.03 85 TRP A N 1
ATOM 585 C CA . TRP A 1 85 ? 21.025 -6.591 -16.024 1.00 61.03 85 TRP A CA 1
ATOM 586 C C . TRP A 1 85 ? 20.566 -7.940 -16.609 1.00 61.03 85 TRP A C 1
ATOM 588 O O . TRP A 1 85 ? 21.387 -8.731 -17.062 1.00 61.03 85 TRP A O 1
ATOM 598 N N . ALA A 1 86 ? 19.256 -8.192 -16.649 1.00 60.12 86 ALA A N 1
ATOM 599 C CA . ALA A 1 86 ? 18.657 -9.441 -17.119 1.00 60.12 86 ALA A CA 1
ATOM 600 C C . ALA A 1 86 ? 18.478 -9.523 -18.650 1.00 60.12 86 ALA A C 1
ATOM 602 O O . ALA A 1 86 ? 17.955 -10.525 -19.142 1.00 60.12 86 ALA A O 1
ATOM 603 N N . GLY A 1 87 ? 18.851 -8.482 -19.404 1.00 59.00 87 GLY A N 1
ATOM 604 C CA . GLY A 1 87 ? 18.739 -8.437 -20.866 1.00 59.00 87 GLY A CA 1
ATOM 605 C C . GLY A 1 87 ? 17.300 -8.463 -21.400 1.00 59.00 87 GLY A C 1
ATOM 606 O O . GLY A 1 87 ? 17.064 -8.962 -22.500 1.00 59.00 87 GLY A O 1
ATOM 607 N N . ARG A 1 88 ? 16.317 -7.971 -20.632 1.00 61.09 88 ARG A N 1
ATOM 608 C CA . ARG A 1 88 ? 14.888 -8.020 -20.996 1.00 61.09 88 ARG A CA 1
ATOM 609 C C . ARG A 1 88 ? 14.334 -6.627 -21.317 1.00 61.09 88 ARG A C 1
ATOM 611 O O . ARG A 1 88 ? 14.581 -5.690 -20.560 1.00 61.09 88 ARG A O 1
ATOM 618 N N . PRO A 1 89 ? 13.537 -6.460 -22.385 1.00 53.41 89 PRO A N 1
ATOM 619 C CA . PRO A 1 89 ? 12.900 -5.181 -22.676 1.00 53.41 89 PRO A CA 1
ATOM 620 C C . PRO A 1 89 ? 11.642 -4.938 -21.821 1.00 53.41 89 PRO A C 1
ATOM 622 O O . PRO A 1 89 ? 10.869 -5.858 -21.561 1.00 53.41 89 PRO A O 1
ATOM 625 N N . GLY A 1 90 ? 11.396 -3.665 -21.474 1.00 70.19 90 GLY A N 1
ATOM 626 C CA . GLY A 1 90 ? 10.051 -3.148 -21.178 1.00 70.19 90 GLY A CA 1
ATOM 627 C C . GLY A 1 90 ? 9.860 -2.426 -19.839 1.00 70.19 90 GLY A C 1
ATOM 628 O O . GLY A 1 90 ? 9.261 -2.980 -18.922 1.00 70.19 90 GLY A O 1
ATOM 629 N N . ARG A 1 91 ? 10.230 -1.135 -19.759 1.00 73.50 91 ARG A N 1
ATOM 630 C CA . ARG A 1 91 ? 9.912 -0.255 -18.609 1.00 73.50 91 ARG A CA 1
ATOM 631 C C . ARG A 1 91 ? 8.415 -0.232 -18.275 1.00 73.50 91 ARG A C 1
ATOM 633 O O . ARG A 1 91 ? 8.056 -0.311 -17.108 1.00 73.50 91 ARG A O 1
ATOM 640 N N . ALA A 1 92 ? 7.555 -0.154 -19.291 1.00 81.06 92 ALA A N 1
ATOM 641 C CA . ALA A 1 92 ? 6.102 -0.124 -19.106 1.00 81.06 92 ALA A CA 1
ATOM 642 C C . ALA A 1 92 ? 5.550 -1.442 -18.530 1.00 81.06 92 ALA A C 1
ATOM 644 O O . ALA A 1 92 ? 4.658 -1.422 -17.686 1.00 81.06 92 ALA A O 1
ATOM 645 N N . ALA A 1 93 ? 6.105 -2.583 -18.953 1.00 80.19 93 ALA A N 1
ATOM 646 C CA . ALA A 1 93 ? 5.716 -3.889 -18.429 1.00 80.19 93 ALA A CA 1
ATOM 647 C C . ALA A 1 93 ? 6.132 -4.046 -16.959 1.00 80.19 93 ALA A C 1
ATOM 649 O O . ALA A 1 93 ? 5.353 -4.543 -16.149 1.00 80.19 93 ALA A O 1
ATOM 650 N N . GLU A 1 94 ? 7.327 -3.571 -16.597 1.00 77.88 94 GLU A N 1
ATOM 651 C CA . GLU A 1 94 ? 7.788 -3.579 -15.206 1.00 77.88 94 GLU A CA 1
ATOM 652 C C . GLU A 1 94 ? 6.968 -2.644 -14.323 1.00 77.88 94 GLU A C 1
ATOM 654 O O . GLU A 1 94 ? 6.587 -3.014 -13.215 1.00 77.88 94 GLU A O 1
ATOM 659 N N . GLU A 1 95 ? 6.627 -1.462 -14.831 1.00 81.12 95 GLU A N 1
ATOM 660 C CA . GLU A 1 95 ? 5.724 -0.551 -14.141 1.00 81.12 95 GLU A CA 1
ATOM 661 C C . GLU A 1 95 ? 4.359 -1.201 -13.869 1.00 81.12 95 GLU A C 1
ATOM 663 O O . GLU A 1 95 ? 3.889 -1.196 -12.728 1.00 81.12 95 GLU A O 1
ATOM 668 N N . ALA A 1 96 ? 3.749 -1.827 -14.879 1.00 83.75 96 ALA A N 1
ATOM 669 C CA . ALA A 1 96 ? 2.486 -2.542 -14.716 1.00 83.75 96 ALA A CA 1
ATOM 670 C C . ALA A 1 96 ? 2.603 -3.693 -13.701 1.00 83.75 96 ALA A C 1
ATOM 672 O O . ALA A 1 96 ? 1.745 -3.839 -12.826 1.00 83.75 96 ALA A O 1
ATOM 673 N N . ARG A 1 97 ? 3.689 -4.474 -13.766 1.00 82.06 97 ARG A N 1
ATOM 674 C CA . ARG A 1 97 ? 3.963 -5.585 -12.844 1.00 82.06 97 ARG A CA 1
ATOM 675 C C . ARG A 1 97 ? 4.090 -5.108 -11.399 1.00 82.06 97 ARG A C 1
ATOM 677 O O . ARG A 1 97 ? 3.472 -5.679 -10.506 1.00 82.06 97 ARG A O 1
ATOM 684 N N . VAL A 1 98 ? 4.871 -4.058 -11.158 1.00 82.81 98 VAL A N 1
ATOM 685 C CA . VAL A 1 98 ? 5.104 -3.514 -9.814 1.00 82.81 98 VAL A CA 1
ATOM 686 C C . VAL A 1 98 ? 3.824 -2.902 -9.247 1.00 82.81 98 VAL A C 1
ATOM 688 O O . VAL A 1 98 ? 3.497 -3.162 -8.092 1.00 82.81 98 VAL A O 1
ATOM 691 N N . ARG A 1 99 ? 3.041 -2.171 -10.054 1.00 87.44 99 ARG A N 1
ATOM 692 C CA . ARG A 1 99 ? 1.716 -1.679 -9.633 1.00 87.44 99 ARG A CA 1
ATOM 693 C C . ARG A 1 99 ? 0.786 -2.828 -9.239 1.00 87.44 99 ARG A C 1
ATOM 695 O O . ARG A 1 99 ? 0.120 -2.738 -8.210 1.00 87.44 99 ARG A O 1
ATOM 702 N N . ALA A 1 100 ? 0.771 -3.915 -10.013 1.00 88.50 100 ALA A N 1
ATOM 703 C CA . ALA A 1 100 ? -0.021 -5.100 -9.696 1.00 88.50 100 ALA A CA 1
ATOM 704 C C . ALA A 1 100 ? 0.439 -5.779 -8.393 1.00 88.50 100 ALA A C 1
ATOM 706 O O . ALA A 1 100 ? -0.398 -6.150 -7.572 1.00 88.50 100 ALA A O 1
ATOM 707 N N . LEU A 1 101 ? 1.752 -5.885 -8.158 1.00 86.19 101 LEU A N 1
ATOM 708 C CA . LEU A 1 101 ? 2.304 -6.426 -6.910 1.00 86.19 101 LEU A CA 1
ATOM 709 C C . LEU A 1 101 ? 1.941 -5.573 -5.691 1.00 86.19 101 LEU A C 1
ATOM 711 O O . LEU A 1 101 ? 1.548 -6.123 -4.661 1.00 86.19 101 L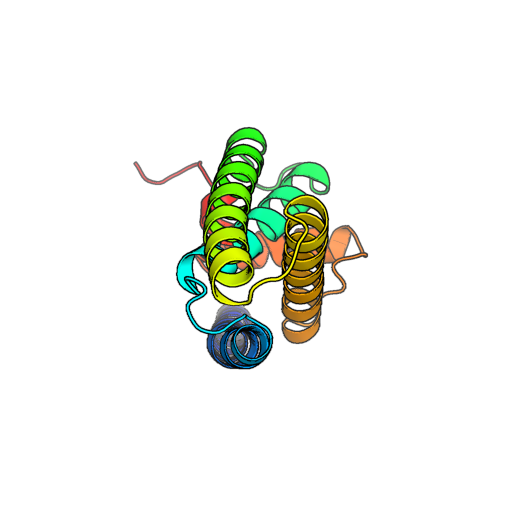EU A O 1
ATOM 715 N N . VAL A 1 102 ? 2.041 -4.245 -5.806 1.00 89.69 102 VAL A N 1
ATOM 716 C CA . VAL A 1 102 ? 1.636 -3.309 -4.746 1.00 89.69 102 VAL A CA 1
ATOM 717 C C . VAL A 1 102 ? 0.150 -3.490 -4.437 1.00 89.69 102 VAL A C 1
ATOM 719 O O . VAL A 1 102 ? -0.203 -3.768 -3.293 1.00 89.69 102 VAL A O 1
ATOM 722 N N . ALA A 1 103 ? -0.714 -3.444 -5.456 1.00 91.31 103 ALA A N 1
ATOM 723 C CA . ALA A 1 103 ? -2.158 -3.594 -5.286 1.00 91.31 103 ALA A CA 1
ATOM 724 C C . ALA A 1 103 ? -2.548 -4.953 -4.674 1.00 91.31 103 ALA A C 1
ATOM 726 O O . ALA A 1 103 ? -3.358 -5.005 -3.748 1.00 91.31 103 ALA A O 1
ATOM 727 N N . GLY A 1 104 ? -1.949 -6.050 -5.150 1.00 89.62 104 GLY A N 1
ATOM 728 C CA . GLY A 1 104 ? -2.180 -7.387 -4.599 1.00 89.62 104 GLY A CA 1
ATOM 729 C C . GLY A 1 104 ? -1.698 -7.523 -3.153 1.00 89.62 104 GLY A C 1
ATOM 730 O O . GLY A 1 104 ? -2.343 -8.183 -2.340 1.00 89.62 104 GLY A O 1
ATOM 731 N N . THR A 1 105 ? -0.602 -6.849 -2.794 1.00 89.75 105 THR A N 1
ATOM 732 C CA . THR A 1 105 ? -0.091 -6.847 -1.416 1.00 89.75 105 THR A CA 1
ATOM 733 C C . THR A 1 105 ? -0.980 -6.029 -0.482 1.00 89.75 105 THR A C 1
ATOM 735 O O . THR A 1 105 ? -1.233 -6.476 0.632 1.00 89.75 105 THR A O 1
ATOM 738 N N . VAL A 1 106 ? -1.527 -4.894 -0.933 1.00 89.94 106 VAL A N 1
ATOM 739 C CA . VAL A 1 106 ? -2.524 -4.123 -0.166 1.00 89.94 106 VAL A CA 1
ATOM 740 C C . VAL A 1 106 ? -3.789 -4.949 0.080 1.00 89.94 106 VAL A C 1
ATOM 742 O O . VAL A 1 106 ? -4.286 -4.979 1.204 1.00 89.94 106 VAL A O 1
ATOM 745 N N . ALA A 1 107 ? -4.278 -5.667 -0.937 1.00 89.00 107 ALA A N 1
ATOM 746 C CA . ALA A 1 107 ? -5.428 -6.562 -0.795 1.00 89.00 107 ALA A CA 1
ATOM 747 C C . ALA A 1 107 ? -5.185 -7.663 0.238 1.00 89.00 107 ALA A C 1
ATOM 749 O O . ALA A 1 107 ? -6.015 -7.886 1.118 1.00 89.00 107 ALA A O 1
ATOM 750 N N . ARG A 1 108 ? -4.016 -8.301 0.173 1.00 86.69 108 ARG A N 1
ATOM 751 C CA . ARG A 1 108 ? -3.623 -9.343 1.121 1.00 86.69 108 ARG A CA 1
ATOM 752 C C . ARG A 1 108 ? -3.453 -8.808 2.541 1.00 86.69 108 ARG A C 1
ATOM 754 O O . ARG A 1 108 ? -3.944 -9.432 3.467 1.00 86.69 108 ARG A O 1
ATOM 761 N N . LEU A 1 109 ? -2.844 -7.633 2.711 1.00 84.88 109 LEU A N 1
ATOM 762 C CA . LEU A 1 109 ? -2.728 -6.972 4.015 1.00 84.88 109 LEU A CA 1
ATOM 763 C C . LEU A 1 109 ? -4.104 -6.717 4.639 1.00 84.88 109 LEU A C 1
ATOM 765 O O . LEU A 1 109 ? -4.281 -6.931 5.836 1.00 84.88 109 LEU A O 1
ATOM 769 N N . GLY A 1 110 ? -5.078 -6.289 3.832 1.00 85.44 110 GLY A N 1
ATOM 770 C CA . GLY A 1 110 ? -6.467 -6.180 4.265 1.00 85.44 110 GLY A CA 1
ATOM 771 C C . GLY A 1 110 ? -7.034 -7.520 4.722 1.00 85.44 110 GLY A C 1
ATOM 772 O O . GLY A 1 110 ? -7.491 -7.627 5.859 1.00 85.44 110 GLY A O 1
ATOM 773 N N . ALA A 1 111 ? -6.936 -8.545 3.872 1.00 86.44 111 ALA A N 1
ATOM 774 C CA . ALA A 1 111 ? -7.465 -9.880 4.147 1.00 86.44 111 ALA A CA 1
ATOM 775 C C . ALA A 1 111 ? -6.853 -10.514 5.409 1.00 86.44 111 ALA A C 1
ATOM 777 O O . ALA A 1 111 ? -7.587 -11.027 6.251 1.00 86.44 111 ALA A O 1
ATOM 778 N N . ASP A 1 112 ? -5.534 -10.412 5.588 1.00 83.25 112 ASP A N 1
ATOM 779 C CA . ASP A 1 112 ? -4.818 -10.926 6.763 1.00 83.25 112 ASP A CA 1
ATOM 780 C C . ASP A 1 112 ? -5.214 -10.181 8.049 1.00 83.25 112 ASP A C 1
ATOM 782 O O . ASP A 1 112 ? -5.219 -10.754 9.139 1.00 83.25 112 ASP A O 1
ATOM 786 N N . ALA A 1 113 ? -5.597 -8.908 7.928 1.00 80.00 113 ALA A N 1
ATOM 787 C CA . ALA A 1 113 ? -6.162 -8.122 9.019 1.00 80.00 113 ALA A CA 1
ATOM 788 C C . ALA A 1 113 ? -7.677 -8.351 9.219 1.00 80.00 113 ALA A C 1
ATOM 790 O O . ALA A 1 113 ? -8.261 -7.760 10.130 1.00 80.00 113 ALA A O 1
ATOM 791 N N . GLY A 1 114 ? -8.312 -9.202 8.404 1.00 88.00 114 GLY A N 1
ATOM 792 C CA . GLY A 1 114 ? -9.743 -9.505 8.462 1.00 88.00 114 GLY A CA 1
ATOM 793 C C . GLY A 1 114 ? -10.648 -8.445 7.827 1.00 88.00 114 GLY A C 1
ATOM 794 O O . GLY A 1 114 ? -11.812 -8.352 8.208 1.00 88.00 114 GLY A O 1
ATOM 795 N N . TYR A 1 115 ? -10.127 -7.639 6.896 1.00 88.44 115 TYR A N 1
ATOM 796 C CA . TYR A 1 115 ? -10.867 -6.599 6.178 1.00 88.44 115 TYR A CA 1
ATOM 797 C C . TYR A 1 115 ? -10.926 -6.889 4.677 1.00 88.44 115 TYR A C 1
ATOM 799 O O . TYR A 1 115 ? -9.902 -7.106 4.027 1.00 88.44 115 TYR A O 1
ATOM 807 N N . ASP A 1 116 ? -12.115 -6.789 4.100 1.00 92.25 116 ASP A N 1
ATOM 808 C CA . ASP A 1 116 ? -12.289 -6.661 2.660 1.00 92.25 116 ASP A CA 1
ATOM 809 C C . ASP A 1 116 ? -12.031 -5.208 2.240 1.00 92.25 116 ASP A C 1
ATOM 811 O O . ASP A 1 116 ? -12.789 -4.302 2.570 1.00 92.25 116 ASP A O 1
ATOM 815 N N . ILE A 1 117 ? -10.943 -4.967 1.510 1.00 89.06 117 ILE A N 1
ATOM 816 C CA . ILE A 1 117 ? -10.586 -3.617 1.049 1.00 89.06 117 ILE A CA 1
ATOM 817 C C . ILE A 1 117 ? -11.395 -3.150 -0.167 1.00 89.06 117 ILE A C 1
ATOM 819 O O . ILE A 1 117 ? -11.276 -1.984 -0.552 1.00 89.06 117 ILE A O 1
ATOM 823 N N . ALA A 1 118 ? -12.149 -4.046 -0.813 1.00 91.94 118 ALA A N 1
ATOM 824 C CA . ALA A 1 118 ? -13.105 -3.673 -1.848 1.00 91.94 118 ALA A CA 1
ATOM 825 C C . ALA A 1 118 ? -14.390 -3.112 -1.223 1.00 91.94 118 ALA A C 1
ATOM 827 O O . ALA A 1 118 ? -15.028 -2.239 -1.816 1.00 91.94 118 ALA A O 1
ATOM 828 N N . ASP A 1 119 ? -14.727 -3.551 -0.007 1.00 94.88 119 ASP A N 1
ATOM 829 C CA . ASP A 1 119 ? -15.775 -2.941 0.798 1.00 94.88 119 ASP A CA 1
ATOM 830 C C . ASP A 1 119 ? -15.288 -1.614 1.397 1.00 94.88 119 ASP A C 1
ATOM 832 O O . ASP A 1 119 ? -14.266 -1.518 2.082 1.00 94.88 119 ASP A O 1
ATOM 836 N N . ARG A 1 120 ? -16.040 -0.547 1.127 1.00 93.19 120 ARG A N 1
ATOM 837 C CA . ARG A 1 120 ? -15.665 0.807 1.532 1.00 93.19 120 ARG A CA 1
ATOM 838 C C . ARG A 1 120 ? -15.635 0.968 3.050 1.00 93.19 120 ARG A C 1
ATOM 840 O O . ARG A 1 120 ? -14.721 1.610 3.565 1.00 93.19 120 ARG A O 1
ATOM 847 N N . ASP A 1 121 ? -16.616 0.431 3.764 1.00 93.62 121 ASP A N 1
ATOM 848 C CA . ASP A 1 121 ? -16.725 0.626 5.209 1.00 93.62 121 ASP A CA 1
ATOM 849 C C . ASP A 1 121 ? -15.605 -0.117 5.940 1.00 93.62 121 ASP A C 1
ATOM 851 O O . ASP A 1 121 ? -14.999 0.427 6.873 1.00 93.62 121 ASP A O 1
ATOM 855 N N . GLN A 1 122 ? -15.263 -1.312 5.459 1.00 94.19 122 GLN A N 1
ATOM 856 C CA . GLN A 1 122 ? -14.129 -2.097 5.931 1.00 94.19 122 GLN A CA 1
ATOM 857 C C . GLN A 1 122 ? -12.785 -1.452 5.575 1.00 94.19 122 GLN A C 1
ATOM 859 O O . GLN A 1 122 ? -11.923 -1.358 6.449 1.00 94.19 122 GLN A O 1
ATOM 864 N N . LEU A 1 123 ? -12.618 -0.899 4.368 1.00 92.75 123 LEU A N 1
ATOM 865 C CA . LEU A 1 123 ? -11.441 -0.099 4.004 1.00 92.75 123 LEU A CA 1
ATOM 866 C C . LEU A 1 123 ? -11.265 1.102 4.947 1.00 92.75 123 LEU A C 1
ATOM 868 O O . LEU A 1 123 ? -10.163 1.379 5.425 1.00 92.75 123 LEU A O 1
ATOM 872 N N . CYS A 1 124 ? -12.353 1.802 5.269 1.00 91.62 124 CYS A N 1
ATOM 873 C CA . CYS A 1 124 ? -12.325 2.919 6.207 1.00 91.62 124 CYS A CA 1
ATOM 874 C C . CYS A 1 124 ? -12.023 2.472 7.646 1.00 91.62 124 CYS A C 1
ATOM 876 O O . CYS A 1 124 ? -11.321 3.173 8.381 1.00 91.62 124 CYS A O 1
ATOM 878 N N . ALA A 1 125 ? -12.533 1.313 8.068 1.00 91.19 125 ALA A N 1
ATOM 879 C CA . ALA A 1 125 ? -12.214 0.727 9.366 1.00 91.19 125 ALA A CA 1
ATOM 880 C C . ALA A 1 125 ? -10.732 0.335 9.461 1.00 91.19 125 ALA A C 1
ATOM 882 O O . ALA A 1 125 ? -10.078 0.703 10.441 1.00 91.19 125 ALA A O 1
ATOM 883 N N . LEU A 1 126 ? -10.189 -0.295 8.416 1.00 91.62 126 LEU A N 1
ATOM 884 C CA . LEU A 1 126 ? -8.766 -0.590 8.285 1.00 91.62 126 LEU A CA 1
ATOM 885 C C . LEU A 1 126 ? -7.938 0.695 8.367 1.00 91.62 126 LEU A C 1
ATOM 887 O O . LEU A 1 126 ? -7.023 0.770 9.179 1.00 91.62 126 LEU A O 1
ATOM 891 N N . GLY A 1 127 ? -8.294 1.741 7.615 1.00 89.50 127 GLY A N 1
ATOM 892 C CA . GLY A 1 127 ? -7.605 3.035 7.657 1.00 89.50 127 GLY A CA 1
ATOM 893 C C . GLY A 1 127 ? -7.533 3.641 9.064 1.00 89.50 127 GLY A C 1
ATOM 894 O O . GLY A 1 127 ? -6.466 4.057 9.513 1.00 89.50 127 GLY A O 1
ATOM 895 N N . ARG A 1 128 ? -8.640 3.623 9.819 1.00 89.56 128 ARG A N 1
ATOM 896 C CA . ARG A 1 128 ? -8.647 4.072 11.226 1.00 89.56 128 ARG A CA 1
ATOM 897 C C . ARG A 1 128 ? -7.773 3.200 12.124 1.00 89.56 128 ARG A C 1
A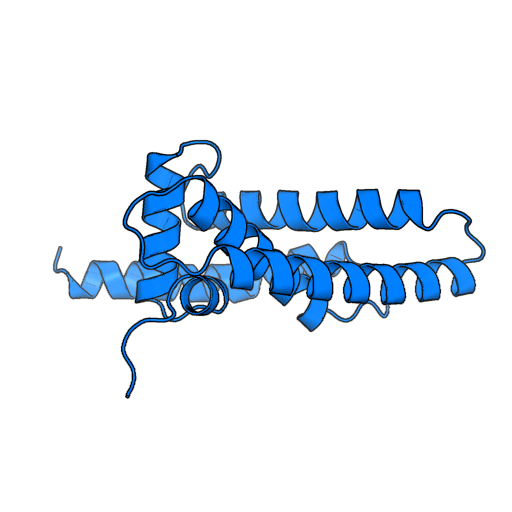TOM 899 O O . ARG A 1 128 ? -7.096 3.733 13.002 1.00 89.56 128 ARG A O 1
ATOM 906 N N . ALA A 1 129 ? -7.777 1.885 11.915 1.00 89.00 129 ALA A N 1
ATOM 907 C CA . ALA A 1 129 ? -6.913 0.970 12.654 1.00 89.00 129 ALA A CA 1
ATOM 908 C C . ALA A 1 129 ? -5.427 1.248 12.369 1.00 89.00 129 ALA A C 1
ATOM 910 O O . ALA A 1 129 ? -4.638 1.310 13.307 1.00 89.00 129 ALA A O 1
ATOM 911 N N . GLN A 1 130 ? -5.063 1.506 11.109 1.00 88.94 130 GLN A N 1
ATOM 912 C CA . GLN A 1 130 ? -3.701 1.873 10.706 1.00 88.94 130 GLN A CA 1
ATOM 913 C C . GLN A 1 130 ? -3.230 3.173 11.381 1.00 88.94 130 GLN A C 1
ATOM 915 O O . GLN A 1 130 ? -2.090 3.222 11.848 1.00 88.94 130 GLN A O 1
ATOM 920 N N . ILE A 1 131 ? -4.101 4.192 11.479 1.00 85.38 131 ILE A N 1
ATOM 921 C CA . ILE A 1 131 ? -3.835 5.447 12.213 1.00 85.38 131 ILE A CA 1
ATOM 922 C C . ILE A 1 131 ? -3.634 5.170 13.704 1.00 85.38 131 ILE A C 1
ATOM 924 O O . ILE A 1 131 ? -2.637 5.592 14.282 1.00 85.38 131 ILE A O 1
ATOM 928 N N . ALA A 1 132 ? -4.564 4.443 14.329 1.00 86.00 132 ALA A N 1
ATOM 929 C CA . ALA A 1 132 ? -4.500 4.139 15.758 1.00 86.00 132 ALA A CA 1
ATOM 930 C C . ALA A 1 132 ? -3.252 3.323 16.130 1.00 86.00 132 ALA A C 1
ATOM 932 O O . ALA A 1 132 ? -2.712 3.490 17.221 1.00 86.00 132 ALA A O 1
ATOM 933 N N . ALA A 1 133 ? -2.793 2.461 15.222 1.00 82.75 133 ALA A N 1
ATOM 934 C CA . ALA A 1 133 ? -1.593 1.653 15.386 1.00 82.75 133 ALA A CA 1
ATOM 935 C C . ALA A 1 133 ? -0.285 2.399 15.055 1.00 82.75 133 ALA A C 1
ATOM 937 O O . ALA A 1 133 ? 0.783 1.835 15.269 1.00 82.75 133 ALA A O 1
ATOM 938 N N . GLY A 1 134 ? -0.337 3.639 14.544 1.00 83.25 134 GLY A N 1
ATOM 939 C CA . GLY A 1 134 ? 0.865 4.405 14.185 1.00 83.25 134 GLY A CA 1
ATOM 940 C C . GLY A 1 134 ? 1.691 3.751 13.075 1.00 83.25 134 GLY A C 1
ATOM 941 O O . GLY A 1 134 ? 2.914 3.814 13.086 1.00 83.25 134 GLY A O 1
ATOM 942 N N . THR A 1 135 ? 1.029 3.056 12.152 1.00 86.25 135 THR A N 1
ATOM 943 C CA . THR A 1 135 ? 1.701 2.415 11.011 1.00 86.25 135 THR A CA 1
ATOM 944 C C . THR A 1 135 ? 2.146 3.456 9.980 1.00 86.25 135 THR A C 1
ATOM 946 O O . THR A 1 135 ? 1.531 4.518 9.905 1.00 86.25 135 THR A O 1
ATOM 949 N N . PRO A 1 136 ? 3.106 3.139 9.093 1.00 87.06 136 PRO A N 1
ATOM 950 C CA . PRO A 1 136 ? 3.445 3.971 7.934 1.00 87.06 136 PRO A CA 1
ATOM 951 C C . PRO A 1 136 ? 2.235 4.466 7.120 1.00 87.06 136 PRO A C 1
ATOM 953 O O . PRO A 1 136 ? 2.152 5.637 6.758 1.00 87.06 136 PRO A O 1
ATOM 956 N N . ALA A 1 137 ? 1.251 3.592 6.868 1.00 85.81 137 ALA A N 1
ATOM 957 C CA . ALA A 1 137 ? 0.009 3.983 6.198 1.00 85.81 137 ALA A CA 1
ATOM 958 C C . ALA A 1 137 ? -0.820 4.941 7.068 1.00 85.81 137 ALA A C 1
ATOM 960 O O . ALA A 1 137 ? -1.351 5.928 6.572 1.00 85.81 137 ALA A O 1
ATOM 961 N N . GLY A 1 138 ? -0.904 4.675 8.373 1.00 86.38 138 GLY A N 1
ATOM 962 C CA . GLY A 1 138 ? -1.550 5.549 9.348 1.00 86.38 138 GLY A CA 1
ATOM 963 C C . GLY A 1 138 ? -0.924 6.939 9.437 1.00 86.38 138 GLY A C 1
ATOM 964 O O . GLY A 1 138 ? -1.656 7.918 9.491 1.00 86.38 138 GLY A O 1
ATOM 965 N N . GLU A 1 139 ? 0.404 7.040 9.403 1.00 87.31 139 GLU A N 1
ATOM 966 C CA . GLU A 1 139 ? 1.138 8.312 9.387 1.00 87.31 139 GLU A CA 1
ATOM 967 C C . GLU A 1 139 ? 0.879 9.109 8.105 1.00 87.31 139 GLU A C 1
ATOM 969 O O . GLU A 1 139 ? 0.714 10.325 8.152 1.00 87.31 139 GLU A O 1
ATOM 974 N N . LEU A 1 140 ? 0.794 8.430 6.958 1.00 86.31 140 LEU A N 1
ATOM 975 C CA . LEU A 1 140 ? 0.444 9.061 5.682 1.00 86.31 140 LEU A CA 1
ATOM 976 C C . LEU A 1 140 ? -0.995 9.578 5.654 1.00 86.31 140 LEU A C 1
ATOM 978 O O . LEU A 1 140 ? -1.274 10.600 5.029 1.00 86.31 140 LEU A O 1
ATOM 982 N N . LEU A 1 141 ? -1.905 8.873 6.323 1.00 85.12 141 LEU A N 1
ATOM 983 C CA . LEU A 1 141 ? -3.282 9.317 6.492 1.00 85.12 141 LEU A CA 1
ATOM 984 C C . LEU A 1 141 ? -3.326 10.521 7.443 1.00 85.12 141 LEU A C 1
ATOM 986 O O . LEU A 1 141 ? -3.873 11.569 7.112 1.00 85.12 141 LEU A O 1
ATOM 990 N N . PHE A 1 142 ? -2.688 10.401 8.602 1.00 79.88 142 PHE A N 1
ATOM 991 C CA . PHE A 1 142 ? -2.828 11.328 9.712 1.00 79.88 142 PHE A CA 1
ATOM 992 C C . PHE A 1 142 ? -1.745 12.417 9.731 1.00 79.88 142 PHE A C 1
ATOM 994 O O . PHE A 1 142 ? -0.649 12.208 10.238 1.00 79.88 142 PHE A O 1
ATOM 1001 N N . THR A 1 143 ? -2.078 13.636 9.296 1.00 63.06 143 THR A N 1
ATOM 1002 C CA . THR A 1 143 ? -1.186 14.811 9.438 1.00 63.06 143 THR A CA 1
ATOM 1003 C C . THR A 1 143 ? -1.604 15.806 10.533 1.00 63.06 143 THR A C 1
ATOM 1005 O O . THR A 1 143 ? -1.118 16.934 10.539 1.00 63.06 143 THR A O 1
ATOM 1008 N N . GLY A 1 144 ? -2.492 15.447 11.470 1.00 46.72 144 GLY A N 1
ATOM 1009 C CA . GLY A 1 144 ? -3.067 16.403 12.432 1.00 46.72 144 GLY A CA 1
ATOM 1010 C C . GLY A 1 144 ? -2.910 16.026 13.906 1.00 46.72 144 GLY A C 1
ATOM 1011 O O . GLY A 1 144 ? -3.827 15.434 14.459 1.00 46.72 144 GLY A O 1
ATOM 1012 N N . GLY A 1 145 ? -1.816 16.438 14.571 1.00 40.94 145 GLY A N 1
ATOM 1013 C CA . GLY A 1 145 ? -1.831 16.601 16.040 1.00 40.94 145 GLY A CA 1
ATOM 1014 C C . GLY A 1 145 ? -0.639 16.112 16.878 1.00 40.94 145 GLY A C 1
ATOM 1015 O O . GLY A 1 145 ? -0.858 15.645 17.991 1.00 40.94 145 GLY A O 1
ATOM 1016 N N . ARG A 1 146 ? 0.615 16.224 16.417 1.00 44.09 146 ARG A N 1
ATOM 1017 C CA . ARG A 1 146 ? 1.764 16.340 17.344 1.00 44.09 146 ARG A CA 1
ATOM 1018 C C . ARG A 1 146 ? 2.588 17.584 17.022 1.00 44.09 146 ARG A C 1
ATOM 1020 O O . ARG A 1 146 ? 3.601 17.516 16.330 1.00 44.09 146 ARG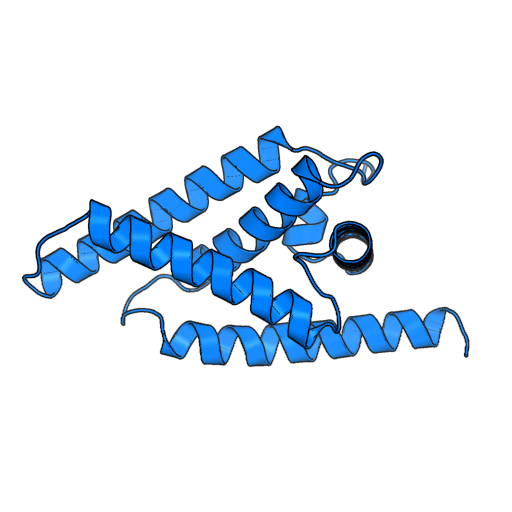 A O 1
ATOM 1027 N N . ARG A 1 147 ? 2.113 18.718 17.524 1.00 42.03 147 ARG A N 1
ATOM 1028 C CA . ARG A 1 147 ? 2.942 19.734 18.172 1.00 42.03 147 ARG A CA 1
ATOM 1029 C C . ARG A 1 147 ? 2.282 20.051 19.500 1.00 42.03 147 ARG A C 1
ATOM 1031 O O . ARG A 1 147 ? 1.032 20.098 19.497 1.00 42.03 147 ARG A O 1
#

Secondary structure (DSSP, 8-state):
--HHHHHHHHHHHHHHHHHHHHHHHHHHSPTT--HHHHHHHHHHHHHHHHHHH-TTS---HHHHHHHHHHHHHHHHHHHHHHHHHTT---HHHHHHHHHHHHHHHHHHHHHHTT--SSSHHHHHHHHHHHHHTT-HHHHHH--S---

Organism: NCBI:txid2662447

pLDDT: mean 75.02, std 15.82, range [40.94, 94.88]

Radius of gyration: 16.04 Å; Cα contacts (8 Å, |Δi|>4): 165; chains: 1; bounding box: 38×34×50 Å

Solvent-accessible surface area (backbone atoms only — not comparable to full-atom values): 7885 Å² total; per-residue (Å²): 137,58,75,66,58,56,51,51,51,53,49,53,50,47,53,50,44,59,57,52,52,50,55,59,51,54,72,72,47,62,86,88,52,63,59,70,40,50,56,48,23,25,28,20,48,49,23,30,51,31,41,76,72,33,86,89,55,66,62,39,46,67,59,13,45,52,49,24,50,53,26,47,52,52,43,36,53,45,48,46,54,45,28,63,74,69,75,50,90,54,67,68,58,48,43,53,50,50,54,49,51,35,53,52,48,39,48,46,55,27,48,78,72,73,26,53,61,86,43,65,69,40,28,38,51,51,46,53,49,30,40,77,66,66,34,74,29,10,50,43,23,45,83,83,84,89,127

Foldseek 3Di:
DDPVVVLVVLLVLVVVLVVVLLVVLVVVQPPQQPSVLLVLLLLLVLLLLLQVLPPPQQADNVQSVVSNVVSLVSRLVRVVVVCVVVVHDDSPVSSVVSVVSSVVSNCVSQVSSVARCVDSVSSNVVQVSCLVNVHSSNCNGHPDDDD

Mean predicted aligned error: 9.74 Å